Protein AF-A0A355T8G2-F1 (afdb_monomer)

Structure (mmCIF, N/CA/C/O backbone):
data_AF-A0A355T8G2-F1
#
_entry.id   AF-A0A355T8G2-F1
#
loop_
_atom_site.group_PDB
_atom_site.id
_atom_site.type_symbol
_atom_site.label_atom_id
_atom_site.label_alt_id
_atom_site.label_comp_id
_atom_site.label_asym_id
_atom_site.label_entity_id
_atom_site.label_seq_id
_atom_site.pdbx_PDB_ins_code
_atom_site.Cartn_x
_atom_site.Cartn_y
_atom_site.Cartn_z
_atom_site.occupancy
_atom_site.B_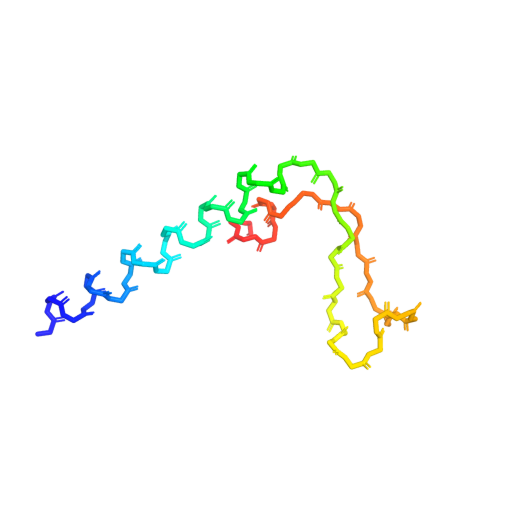iso_or_equiv
_atom_site.auth_seq_id
_atom_site.auth_comp_id
_atom_site.auth_asym_id
_atom_site.auth_atom_id
_atom_site.pdbx_PDB_model_num
ATOM 1 N N . MET A 1 1 ? 0.342 -2.442 26.897 1.00 68.38 1 MET A N 1
ATOM 2 C CA . MET A 1 1 ? 0.485 -2.671 25.437 1.00 68.38 1 MET A CA 1
ATOM 3 C C . MET A 1 1 ? -0.619 -2.067 24.553 1.00 68.38 1 MET A C 1
ATOM 5 O O . MET A 1 1 ? -0.442 -2.042 23.343 1.00 68.38 1 MET A O 1
ATOM 9 N N . ARG A 1 2 ? -1.741 -1.543 25.084 1.00 87.12 2 ARG A N 1
ATOM 10 C CA . ARG A 1 2 ? -2.829 -0.999 24.23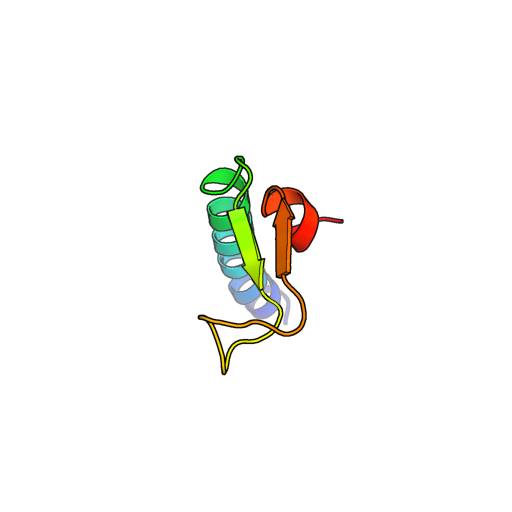7 1.00 87.12 2 ARG A CA 1
ATOM 11 C C . ARG A 1 2 ? -2.466 0.329 23.557 1.00 87.12 2 ARG A C 1
ATOM 13 O O . ARG A 1 2 ? -2.728 0.489 22.375 1.00 87.12 2 ARG A O 1
ATOM 20 N N . ILE A 1 3 ? -1.802 1.231 24.280 1.00 94.19 3 ILE A N 1
ATOM 21 C CA . ILE A 1 3 ? -1.3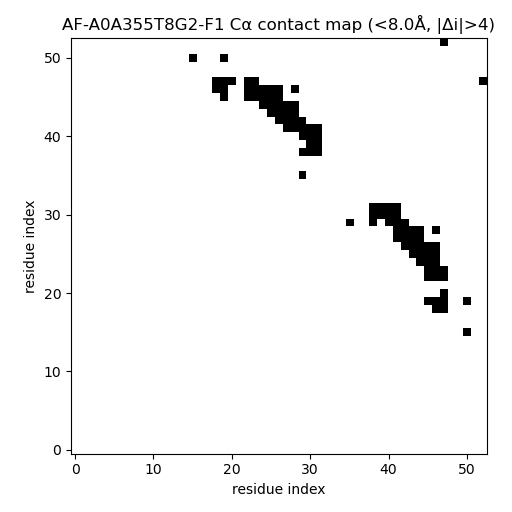74 2.546 23.771 1.00 94.19 3 ILE A CA 1
ATOM 22 C C . ILE A 1 3 ? -0.344 2.429 22.647 1.00 94.19 3 ILE A C 1
ATOM 24 O O . ILE A 1 3 ? -0.527 3.054 21.613 1.00 94.19 3 ILE A O 1
ATOM 28 N N . LEU A 1 4 ? 0.674 1.575 22.800 1.00 95.38 4 LEU A N 1
ATOM 29 C CA . LEU A 1 4 ? 1.689 1.377 21.761 1.00 95.38 4 LEU A CA 1
ATOM 30 C C . LEU A 1 4 ? 1.075 0.868 20.447 1.00 95.38 4 LEU A C 1
ATOM 32 O O . LEU A 1 4 ? 1.460 1.313 19.372 1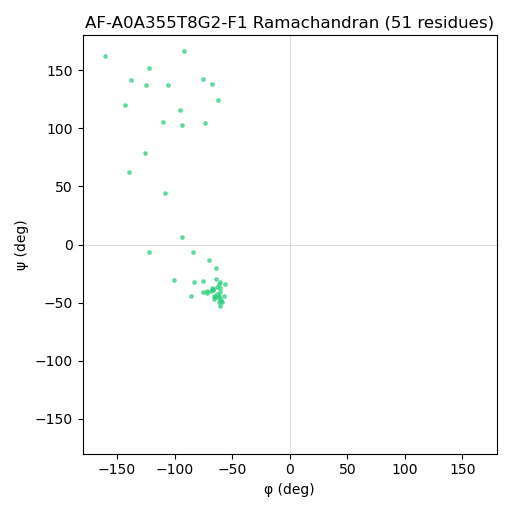.00 95.38 4 LEU A O 1
ATOM 36 N N . ARG A 1 5 ? 0.062 -0.007 20.536 1.00 96.06 5 ARG A N 1
ATOM 37 C CA . ARG A 1 5 ? -0.675 -0.488 19.362 1.00 96.06 5 ARG A CA 1
ATOM 38 C C . ARG A 1 5 ? -1.370 0.655 18.626 1.00 96.06 5 ARG A C 1
ATOM 40 O O . ARG A 1 5 ? -1.235 0.761 17.416 1.00 96.06 5 ARG A O 1
ATOM 47 N N . TRP A 1 6 ? -2.105 1.505 19.341 1.00 96.81 6 TRP A N 1
ATOM 48 C CA . TRP A 1 6 ? -2.799 2.644 18.730 1.00 96.81 6 TRP A CA 1
ATOM 49 C C . TRP A 1 6 ? -1.828 3.700 18.201 1.00 96.81 6 TRP A C 1
ATOM 51 O O . TRP A 1 6 ? -2.052 4.231 17.119 1.00 96.81 6 TRP A O 1
ATOM 61 N N . LEU A 1 7 ? -0.723 3.937 18.911 1.00 96.69 7 LEU A N 1
ATOM 62 C CA . LEU A 1 7 ? 0.326 4.861 18.490 1.00 96.69 7 LEU A CA 1
ATOM 63 C C . LEU A 1 7 ? 0.969 4.448 17.160 1.00 96.69 7 LEU A C 1
ATOM 65 O O . LEU A 1 7 ? 1.351 5.319 16.394 1.00 96.69 7 LEU A O 1
ATOM 69 N N . LEU A 1 8 ? 1.066 3.147 16.876 1.00 96.50 8 LEU A N 1
ATOM 70 C CA . LEU A 1 8 ? 1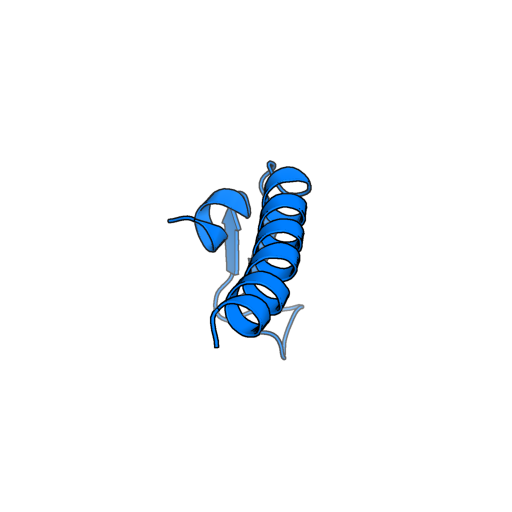.565 2.634 15.597 1.00 96.50 8 LEU A CA 1
ATOM 71 C C . LEU A 1 8 ? 0.466 2.545 14.531 1.00 96.50 8 LEU A C 1
ATOM 73 O O . LEU A 1 8 ? 0.677 2.949 13.393 1.00 96.50 8 LEU A O 1
ATOM 77 N N . LEU A 1 9 ? -0.719 2.037 14.881 1.00 97.12 9 LEU A N 1
ATOM 78 C CA . LEU A 1 9 ? -1.785 1.801 13.903 1.00 97.12 9 LEU A CA 1
ATOM 79 C C . LEU A 1 9 ? -2.371 3.090 13.330 1.00 97.12 9 LEU A C 1
ATOM 81 O O . LEU A 1 9 ? -2.654 3.132 12.139 1.00 97.12 9 LEU A O 1
ATOM 85 N N . ILE A 1 10 ? -2.558 4.130 14.147 1.00 97.62 10 ILE A N 1
ATOM 86 C CA . ILE A 1 10 ? -3.140 5.401 13.690 1.00 97.62 10 ILE A CA 1
ATOM 87 C C . ILE A 1 10 ? -2.294 6.053 12.581 1.00 97.62 10 ILE A C 1
ATOM 89 O O . ILE A 1 10 ? -2.861 6.350 11.529 1.00 97.62 10 ILE A O 1
ATOM 93 N N . PRO A 1 11 ? -0.971 6.265 12.742 1.00 97.88 11 PRO A N 1
ATOM 94 C CA . PRO A 1 11 ? -0.170 6.872 11.683 1.00 97.88 11 PRO A CA 1
ATOM 95 C C . PRO A 1 11 ? -0.055 5.975 10.451 1.00 97.88 11 PRO A C 1
ATOM 97 O O . PRO A 1 11 ? -0.158 6.487 9.340 1.00 97.88 11 PRO A O 1
ATOM 100 N N . ILE A 1 12 ? 0.087 4.655 10.622 1.00 97.88 12 ILE A N 1
ATOM 101 C CA . ILE A 1 12 ? 0.112 3.718 9.489 1.00 97.88 12 ILE A CA 1
ATOM 102 C C . ILE A 1 12 ? -1.192 3.826 8.693 1.00 97.88 12 ILE A C 1
ATOM 104 O O . ILE A 1 12 ? -1.151 4.035 7.485 1.00 97.88 12 ILE A O 1
ATOM 108 N N . ALA A 1 13 ? -2.343 3.779 9.369 1.00 97.25 13 ALA A N 1
ATOM 109 C CA . ALA A 1 13 ? -3.643 3.925 8.724 1.00 97.25 13 ALA A CA 1
ATOM 110 C C . ALA A 1 13 ? -3.786 5.281 8.018 1.00 97.25 13 ALA A C 1
ATOM 112 O O . ALA A 1 13 ? -4.293 5.334 6.900 1.00 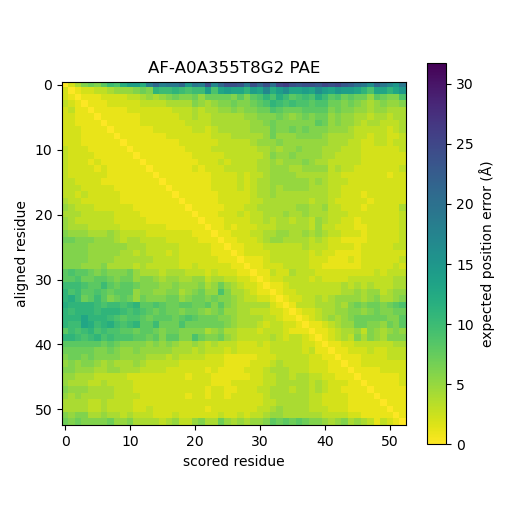97.25 13 ALA A O 1
ATOM 113 N N . GLY A 1 14 ? -3.305 6.367 8.632 1.00 98.12 14 GLY A N 1
ATOM 114 C CA . GLY A 1 14 ? -3.315 7.700 8.029 1.00 98.12 14 GLY A CA 1
ATOM 115 C C . GLY A 1 14 ? -2.493 7.778 6.740 1.00 98.12 14 GLY A C 1
ATOM 116 O O . GLY A 1 14 ? -2.978 8.298 5.737 1.00 98.12 14 GLY A O 1
ATOM 117 N N . ILE A 1 15 ? -1.281 7.218 6.741 1.00 98.00 15 ILE A N 1
ATOM 118 C CA . ILE A 1 15 ? -0.399 7.187 5.564 1.00 98.00 15 ILE A CA 1
ATOM 119 C C . ILE A 1 15 ? -1.002 6.316 4.460 1.00 98.00 15 ILE A C 1
ATOM 121 O O . ILE A 1 15 ? -1.079 6.755 3.313 1.00 98.00 15 ILE A O 1
ATOM 125 N N . SER A 1 16 ? -1.479 5.116 4.797 1.00 96.88 16 SER A N 1
ATOM 126 C CA . SER A 1 16 ? -2.145 4.217 3.849 1.00 96.88 16 SER A CA 1
ATOM 127 C C . SER A 1 16 ? -3.360 4.881 3.201 1.00 96.88 16 SER A C 1
ATOM 129 O O . SER A 1 16 ? -3.521 4.825 1.983 1.00 96.88 16 SER A O 1
ATOM 131 N N . LEU A 1 17 ? -4.187 5.566 3.997 1.00 97.25 17 LEU A N 1
ATOM 132 C CA . LEU A 1 17 ? -5.365 6.271 3.501 1.00 97.25 17 LEU A CA 1
ATOM 133 C C . LEU A 1 17 ? -4.985 7.436 2.581 1.00 97.25 17 LEU A C 1
ATOM 135 O O . LEU A 1 17 ? -5.580 7.593 1.515 1.00 97.25 17 LEU A O 1
ATOM 139 N N . TYR A 1 18 ? -3.986 8.232 2.968 1.00 97.88 18 TYR A N 1
ATOM 140 C CA . TYR A 1 18 ? -3.492 9.336 2.149 1.00 97.88 18 TYR A CA 1
ATOM 141 C C . TYR A 1 18 ? -2.968 8.843 0.796 1.00 97.88 18 TYR A C 1
ATOM 143 O O . TYR A 1 18 ? -3.365 9.377 -0.237 1.00 97.88 18 TYR A O 1
ATOM 151 N N . LEU A 1 19 ? -2.139 7.793 0.786 1.00 96.31 19 LEU A N 1
ATOM 152 C CA . LEU A 1 19 ? -1.595 7.214 -0.445 1.00 96.31 19 LEU A CA 1
ATOM 153 C C . LEU A 1 19 ? -2.696 6.686 -1.365 1.00 96.31 19 LEU A C 1
ATOM 155 O O . LEU A 1 19 ? -2.667 6.969 -2.564 1.00 96.31 19 LEU A O 1
ATOM 159 N N . ALA A 1 20 ? -3.676 5.973 -0.809 1.00 95.50 20 ALA A N 1
ATOM 160 C CA . ALA A 1 20 ? -4.802 5.448 -1.571 1.00 95.50 20 ALA A CA 1
ATOM 161 C C . ALA A 1 20 ? -5.660 6.563 -2.184 1.00 95.50 20 ALA A C 1
ATOM 163 O O . ALA A 1 20 ? -6.053 6.470 -3.345 1.00 95.50 20 ALA A O 1
ATOM 164 N N . LEU A 1 21 ? -5.937 7.632 -1.428 1.00 96.12 21 LEU A N 1
ATOM 165 C CA . LEU A 1 21 ? -6.787 8.724 -1.902 1.00 96.12 21 LEU A CA 1
ATOM 166 C C . LEU A 1 21 ? -6.064 9.633 -2.904 1.00 96.12 21 LEU A C 1
ATOM 168 O O . LEU A 1 21 ? -6.656 10.030 -3.910 1.00 96.12 21 LEU A O 1
ATOM 172 N N . ALA A 1 22 ? -4.790 9.942 -2.653 1.00 97.06 22 ALA A N 1
ATOM 173 C CA . ALA A 1 22 ? -3.967 10.747 -3.552 1.00 97.06 22 ALA A CA 1
ATOM 174 C C . ALA A 1 22 ? -3.768 10.052 -4.911 1.00 97.06 22 ALA A C 1
ATOM 176 O O . ALA A 1 22 ? -3.826 10.701 -5.954 1.00 97.06 22 ALA A O 1
ATOM 177 N N . ASN A 1 23 ? -3.631 8.723 -4.908 1.00 96.88 23 ASN A N 1
ATOM 178 C CA . ASN A 1 23 ? -3.429 7.897 -6.102 1.00 96.88 23 ASN A CA 1
ATOM 179 C C . ASN A 1 23 ? -4.682 7.070 -6.434 1.00 96.88 23 ASN A C 1
ATOM 181 O O . ASN A 1 23 ? -4.610 5.877 -6.727 1.00 96.88 23 ASN A O 1
ATOM 185 N N . ARG A 1 24 ? -5.853 7.716 -6.358 1.00 95.31 24 ARG A N 1
ATOM 186 C CA . ARG A 1 24 ? -7.148 7.129 -6.752 1.00 95.31 24 ARG A CA 1
ATOM 187 C C . ARG A 1 24 ? -7.308 6.920 -8.263 1.00 95.31 24 ARG A C 1
ATOM 189 O O . ARG A 1 24 ? -8.278 6.310 -8.692 1.00 95.31 24 ARG A O 1
ATOM 196 N N . HIS A 1 25 ? -6.422 7.518 -9.049 1.00 96.94 25 HIS A N 1
ATOM 197 C CA . HIS A 1 25 ? -6.312 7.308 -10.487 1.00 96.94 25 HIS A CA 1
ATOM 198 C C . HIS A 1 25 ? -5.309 6.182 -10.757 1.00 96.94 25 HIS A C 1
ATOM 200 O O . HIS A 1 25 ? -4.563 5.804 -9.853 1.00 96.94 25 HIS A O 1
ATOM 206 N N . ASP A 1 26 ? -5.276 5.667 -11.984 1.00 96.38 26 ASP A N 1
ATOM 207 C CA . ASP A 1 26 ? -4.300 4.645 -12.356 1.00 96.38 26 ASP A CA 1
ATOM 208 C C . ASP A 1 26 ? -2.879 5.198 -12.245 1.00 96.38 26 ASP A C 1
ATOM 210 O O . ASP A 1 26 ? -2.538 6.213 -12.859 1.00 96.38 26 ASP A O 1
ATOM 214 N N . VAL A 1 27 ? -2.052 4.512 -11.460 1.00 94.56 27 VAL A N 1
ATOM 215 C CA . VAL A 1 27 ? -0.625 4.796 -11.331 1.00 94.56 27 VAL A CA 1
ATOM 216 C C . VAL A 1 27 ? 0.175 3.559 -11.706 1.00 94.56 27 VAL A C 1
ATOM 218 O O . VAL A 1 27 ? -0.291 2.429 -11.559 1.00 94.56 27 VAL A O 1
ATOM 221 N N . LEU A 1 28 ? 1.395 3.768 -12.200 1.00 94.12 28 LEU A N 1
ATOM 222 C CA . LEU A 1 28 ? 2.319 2.669 -12.445 1.00 94.12 28 LEU A CA 1
ATOM 223 C C . LEU A 1 28 ? 2.854 2.165 -11.101 1.00 94.12 28 LEU A C 1
ATOM 225 O O . LEU A 1 28 ? 3.706 2.801 -10.482 1.00 94.12 28 LEU A O 1
ATOM 229 N N . PHE A 1 29 ? 2.351 1.022 -10.650 1.00 93.12 29 PHE A N 1
ATOM 230 C CA . PHE A 1 29 ? 2.841 0.339 -9.463 1.00 93.12 29 PHE A CA 1
ATOM 231 C C . PHE A 1 29 ? 3.859 -0.733 -9.865 1.00 93.12 29 PHE A C 1
ATOM 233 O O . PHE A 1 29 ? 3.512 -1.692 -10.553 1.00 93.12 29 PHE A O 1
ATOM 240 N N . SER A 1 30 ? 5.114 -0.562 -9.440 1.00 93.38 30 SER A N 1
ATOM 241 C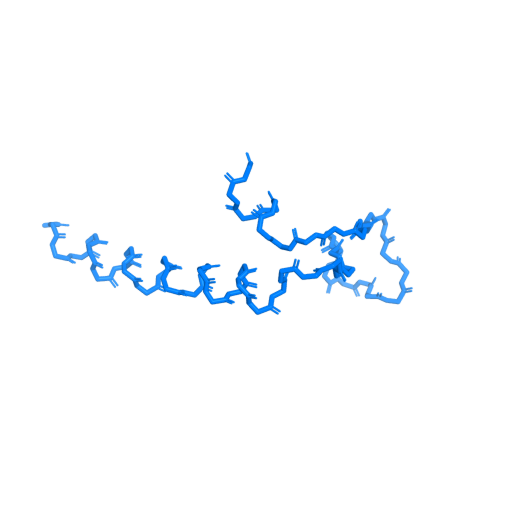 CA . SER A 1 30 ? 6.223 -1.491 -9.696 1.00 93.38 30 SER A CA 1
ATOM 242 C C . SER A 1 30 ? 6.572 -2.285 -8.437 1.00 93.38 30 SER A C 1
ATOM 244 O O . SER A 1 30 ? 6.669 -1.711 -7.352 1.00 93.38 30 SER A O 1
ATOM 246 N N . LEU A 1 31 ? 6.813 -3.591 -8.591 1.00 91.31 31 LEU A N 1
ATOM 247 C CA . LEU A 1 31 ? 7.364 -4.454 -7.533 1.00 91.31 31 LEU A CA 1
ATOM 248 C C . LEU A 1 31 ? 8.895 -4.580 -7.591 1.00 91.31 31 LEU A C 1
ATOM 250 O O . LEU A 1 31 ? 9.478 -5.359 -6.838 1.00 91.31 31 LEU A O 1
ATOM 254 N N . ASP A 1 32 ? 9.545 -3.817 -8.468 1.00 91.50 32 ASP A N 1
ATOM 255 C CA . ASP A 1 32 ? 10.998 -3.728 -8.563 1.00 91.50 32 ASP A CA 1
ATOM 256 C C . ASP A 1 32 ? 11.474 -2.343 -8.087 1.00 91.50 32 ASP A C 1
ATOM 258 O O . ASP A 1 32 ? 11.285 -1.352 -8.801 1.00 91.50 32 ASP A O 1
ATOM 262 N N . PRO A 1 33 ? 12.072 -2.248 -6.883 1.00 88.12 33 PRO A N 1
ATOM 263 C CA . PRO A 1 33 ? 12.600 -0.993 -6.358 1.00 88.12 33 PRO A CA 1
ATOM 264 C C . PRO A 1 33 ? 14.023 -0.678 -6.850 1.00 88.12 33 PRO A C 1
ATOM 266 O O . PRO A 1 33 ? 14.544 0.390 -6.532 1.00 88.12 33 PRO A O 1
ATOM 269 N N . PHE A 1 34 ? 14.676 -1.591 -7.573 1.00 92.38 34 PHE A N 1
ATOM 270 C CA . PHE A 1 34 ? 16.074 -1.461 -7.990 1.00 92.38 34 PHE A CA 1
ATOM 271 C C . PHE A 1 34 ? 16.208 -1.012 -9.442 1.00 92.38 34 PHE A C 1
ATOM 273 O O . PHE A 1 34 ? 17.174 -0.324 -9.771 1.00 92.38 34 PHE A O 1
ATOM 280 N N . THR A 1 35 ? 15.245 -1.368 -10.299 1.00 90.44 35 THR A N 1
ATOM 281 C CA . THR A 1 35 ? 15.237 -0.969 -11.715 1.00 90.44 35 THR A CA 1
ATOM 282 C C . THR A 1 35 ? 13.925 -0.273 -12.122 1.00 90.44 35 THR A C 1
ATOM 284 O O . THR A 1 35 ? 13.056 -0.873 -12.752 1.00 90.44 35 THR A O 1
ATOM 287 N N . PRO A 1 36 ? 13.752 1.026 -11.794 1.00 85.62 36 PRO A N 1
ATOM 288 C CA . PRO A 1 36 ? 12.508 1.758 -12.069 1.00 85.62 36 PRO A CA 1
ATOM 289 C C . PRO A 1 36 ? 12.188 1.913 -13.561 1.00 85.62 36 PRO A C 1
ATOM 291 O O . PRO A 1 36 ? 11.022 1.988 -13.937 1.00 85.62 36 PRO A O 1
ATOM 294 N N . GLU A 1 37 ? 13.222 1.963 -14.404 1.00 88.88 37 GLU A N 1
ATOM 295 C CA . GLU A 1 37 ? 13.101 2.195 -15.849 1.00 88.88 37 GLU A CA 1
ATOM 296 C C . GLU A 1 37 ? 12.594 0.953 -16.604 1.00 88.88 37 GLU A C 1
ATOM 298 O O . GLU A 1 37 ? 11.933 1.065 -17.636 1.00 88.88 37 GLU A O 1
ATOM 303 N N . THR A 1 38 ? 12.925 -0.245 -16.108 1.00 90.50 38 THR A N 1
ATOM 304 C CA . THR A 1 38 ? 12.613 -1.533 -16.750 1.00 90.50 38 THR A CA 1
ATOM 305 C C . THR A 1 38 ? 12.170 -2.572 -15.715 1.00 90.50 38 THR A C 1
ATOM 307 O O . THR A 1 38 ? 12.842 -3.592 -15.544 1.00 90.50 38 THR A O 1
ATOM 310 N N . PRO A 1 39 ? 11.058 -2.331 -15.004 1.00 90.62 39 PRO A N 1
ATOM 311 C CA . PRO A 1 39 ? 10.640 -3.198 -13.915 1.00 90.62 39 PRO A CA 1
ATOM 312 C C . PRO A 1 39 ? 10.225 -4.576 -14.435 1.00 90.62 39 PRO A C 1
ATOM 314 O O . PRO A 1 39 ? 9.499 -4.691 -15.424 1.00 90.62 39 PRO A O 1
ATOM 317 N N . ALA A 1 40 ? 10.636 -5.632 -13.729 1.00 90.69 40 ALA A N 1
ATOM 318 C CA . ALA A 1 40 ? 10.259 -7.006 -14.074 1.00 90.69 40 ALA A CA 1
ATOM 319 C C . ALA A 1 40 ? 8.736 -7.239 -14.012 1.00 90.69 40 ALA A C 1
ATOM 321 O O . ALA A 1 40 ? 8.192 -8.017 -14.796 1.00 90.69 40 ALA A O 1
ATOM 322 N N . LEU A 1 41 ? 8.051 -6.560 -13.083 1.00 91.38 41 LEU A N 1
ATOM 323 C CA . LEU A 1 41 ? 6.595 -6.561 -12.976 1.00 91.38 41 LEU A CA 1
A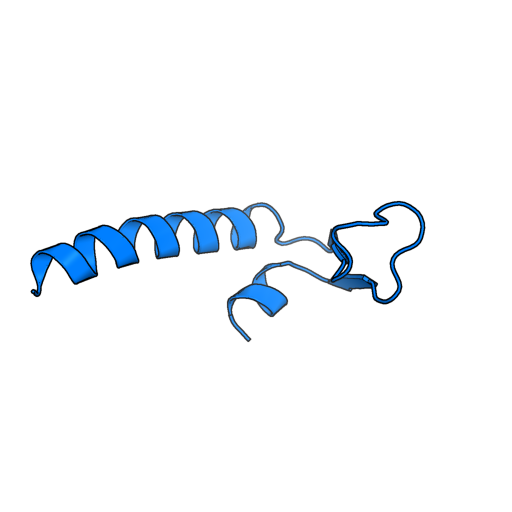TOM 324 C C . LEU A 1 41 ? 6.089 -5.179 -12.560 1.00 91.38 41 LEU A C 1
ATOM 326 O O . LEU A 1 41 ? 6.405 -4.689 -11.472 1.00 91.38 41 LEU A O 1
ATOM 330 N N . ALA A 1 42 ? 5.266 -4.586 -13.422 1.00 94.50 42 ALA A N 1
ATOM 331 C CA . ALA A 1 42 ? 4.564 -3.342 -13.152 1.00 94.50 42 ALA A CA 1
ATOM 332 C C . ALA A 1 42 ? 3.118 -3.415 -13.647 1.00 94.50 42 ALA A C 1
ATOM 334 O O . ALA A 1 42 ? 2.833 -3.987 -14.700 1.00 94.50 42 ALA A O 1
ATOM 335 N N . LEU A 1 43 ? 2.208 -2.831 -12.872 1.00 94.69 43 LEU A N 1
ATOM 336 C CA . LEU A 1 43 ? 0.775 -2.809 -13.144 1.00 94.69 43 LEU A CA 1
ATOM 337 C C . LEU A 1 43 ? 0.277 -1.363 -13.149 1.00 94.69 43 LEU A C 1
ATOM 339 O O . LEU A 1 43 ? 0.656 -0.574 -12.287 1.00 94.69 43 LEU A O 1
ATOM 343 N N . GLN A 1 44 ? -0.582 -1.021 -14.109 1.00 96.25 44 GLN A N 1
ATOM 344 C CA . GLN A 1 44 ? -1.300 0.257 -14.130 1.00 96.25 44 GLN A CA 1
ATOM 345 C C . GLN A 1 44 ? -2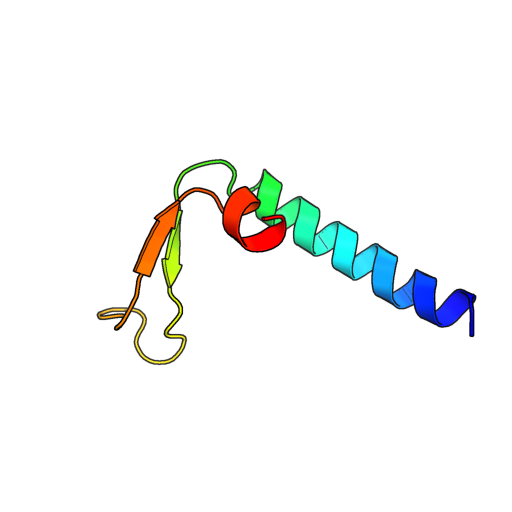.650 0.063 -13.461 1.00 96.25 44 GLN A C 1
ATOM 347 O O . GLN A 1 44 ? -3.544 -0.556 -14.035 1.00 96.25 44 GLN A O 1
ATOM 352 N N . LEU A 1 45 ? -2.754 0.524 -12.218 1.00 96.38 45 LEU A N 1
ATOM 353 C CA . LEU A 1 45 ? -3.970 0.421 -11.421 1.00 96.38 45 LEU A CA 1
ATOM 354 C C . LEU A 1 45 ? -3.951 1.431 -10.263 1.00 96.38 45 LEU A C 1
ATOM 356 O O . LEU A 1 45 ? -2.881 1.936 -9.907 1.00 96.38 45 LEU A O 1
ATOM 360 N N . PRO A 1 46 ? -5.098 1.744 -9.642 1.00 96.81 46 PRO A N 1
ATOM 361 C CA . PRO A 1 46 ? -5.144 2.695 -8.539 1.00 96.81 46 PRO A CA 1
ATOM 362 C C . PRO A 1 46 ? -4.601 2.076 -7.245 1.00 96.81 46 PRO A C 1
ATOM 364 O O . PRO A 1 46 ? -4.907 0.924 -6.925 1.00 96.81 46 PRO A O 1
ATOM 367 N N . LEU A 1 47 ? -3.873 2.850 -6.429 1.00 95.81 47 LEU A N 1
ATOM 368 C CA . LEU A 1 47 ? -3.232 2.310 -5.212 1.00 95.81 47 LEU A CA 1
ATOM 369 C C . LEU A 1 47 ? -4.219 1.796 -4.163 1.00 95.81 47 LEU A C 1
ATOM 371 O O . LEU A 1 47 ? -3.838 0.992 -3.315 1.00 95.81 47 LEU A O 1
ATOM 375 N N . ILE A 1 48 ? -5.482 2.224 -4.212 1.00 96.00 48 ILE A N 1
ATOM 376 C CA . ILE A 1 48 ? -6.516 1.702 -3.314 1.00 96.00 48 ILE A CA 1
ATOM 377 C C . ILE A 1 48 ? -6.650 0.174 -3.420 1.00 96.00 48 ILE A C 1
ATOM 379 O O . ILE A 1 48 ? -6.874 -0.474 -2.402 1.00 96.00 48 ILE A O 1
ATOM 383 N N . LEU A 1 49 ? -6.452 -0.402 -4.614 1.00 95.81 49 LEU A N 1
ATOM 384 C CA . LEU A 1 49 ? -6.508 -1.850 -4.817 1.00 95.81 49 LEU A CA 1
ATOM 385 C C . LEU A 1 49 ? -5.295 -2.546 -4.195 1.00 95.81 49 LEU A C 1
ATOM 387 O O . LEU A 1 49 ? -5.458 -3.572 -3.562 1.00 95.81 49 LEU A O 1
ATOM 391 N N . VAL A 1 50 ? -4.093 -1.974 -4.311 1.00 94.06 50 VAL A N 1
ATOM 392 C CA . VAL A 1 50 ? -2.872 -2.566 -3.727 1.00 94.06 50 VAL A CA 1
ATOM 393 C C . VAL A 1 50 ? -2.905 -2.558 -2.199 1.00 94.06 50 VAL A C 1
ATOM 395 O O . VAL A 1 50 ? -2.397 -3.471 -1.558 1.00 94.06 50 VAL A O 1
ATOM 398 N N . ILE A 1 51 ? -3.441 -1.490 -1.605 1.00 94.06 51 ILE A N 1
ATOM 399 C CA . ILE A 1 51 ? -3.362 -1.265 -0.156 1.00 94.06 51 ILE A CA 1
ATOM 400 C C . ILE A 1 51 ? -4.454 -2.028 0.607 1.00 94.06 51 ILE A C 1
ATOM 402 O O . ILE A 1 51 ? -4.224 -2.412 1.755 1.00 94.06 51 ILE A O 1
ATOM 406 N N . PHE A 1 52 ? -5.640 -2.212 0.017 1.00 92.88 52 PHE A N 1
ATOM 407 C CA . PHE A 1 52 ? -6.826 -2.685 0.745 1.00 92.88 52 PHE A CA 1
ATOM 408 C C . PHE A 1 52 ? -7.466 -3.973 0.213 1.00 92.88 52 PHE A C 1
ATOM 410 O O . PHE A 1 52 ? -8.397 -4.456 0.863 1.00 92.88 52 PHE A O 1
ATOM 417 N N . LEU A 1 53 ? -7.016 -4.514 -0.925 1.00 91.75 53 LEU A N 1
ATOM 418 C CA . LEU A 1 53 ? -7.481 -5.798 -1.465 1.00 91.75 53 LEU A CA 1
ATOM 419 C C . LEU A 1 53 ? -6.443 -6.895 -1.209 1.00 91.75 53 LEU A C 1
ATOM 421 O O . LEU A 1 53 ? -6.867 -7.987 -0.772 1.00 91.75 53 LEU A O 1
#

Foldseek 3Di:
DVVVVCVVPVVVVVVLVCQQVVQVAFDWDAPDPPCPPDGPDTDGDGCVVVSPD

pLDDT: mean 94.02, std 4.65, range [68.38, 98.12]

Mean predicted aligned error: 3.88 Å

Solvent-accessible surface area (backbone atoms only — not comparable to full-atom values): 3213 Å² total; per-residue (Å²): 117,69,66,63,50,50,67,51,49,52,56,52,50,50,51,55,50,50,52,21,61,75,32,62,50,73,39,83,49,61,84,34,93,85,40,79,93,70,42,92,48,68,46,79,43,33,41,45,55,77,77,74,108

Radius of gyration: 14.29 Å; Cα contacts (8 Å, |Δi|>4): 49; chains: 1; bounding box: 24×18×42 Å

Sequence (53 aa):
MRILRWLLLIPIAGISLYLALANRHDVLFSLDPFTPETPALALQLPLILVIFL

Secondary structure (DSSP, 8-state):
-HHHHHHHHHHHHHHHHHHHHHT-S-EEEES-SS-TTS-SSEEEE-HHHHHH-